Protein AF-A0A1F4VH35-F1 (afdb_monomer)

Sequence (124 aa):
MKKDIHPQVHTDALITCACGNSFTTISTQKNITVEICSACHPFFTGQQKFIDTEGRIDKFARKMKMAEEKKLQAKGKKTAKKGQGQTQDKTSLKELLEESR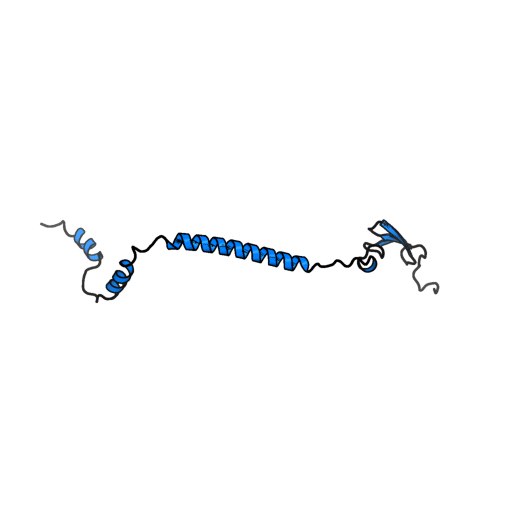KPREQHQNPIIRIIFIFYGTDQG

Mean predicted aligned error: 20.49 Å

Secondary structure (DSSP, 8-state):
--TTTSPPPEEEEEEEETTS-EEEEEESSSEEEES--TTTSTTTS-------THHHHHHHHHHHHHHHHHHHHHHHHHHHHTSS--SS-SSHHHHHHHHTTS-------THHHHHHHHSSS---

Solvent-accessible surface area (backbone atoms only — not comparable to full-atom values): 8099 Å² total; per-residue (Å²): 134,65,89,91,82,60,80,68,68,35,74,73,10,42,34,41,29,73,85,72,54,69,54,73,40,74,31,71,54,60,72,45,83,39,81,71,47,75,87,68,36,60,80,68,64,65,62,72,76,74,78,64,68,60,65,58,55,53,53,48,54,53,51,52,53,56,49,50,56,51,50,55,53,52,50,55,54,51,61,65,59,72,76,69,84,94,78,90,84,80,62,66,71,56,51,57,54,55,66,73,65,62,78,96,73,87,84,80,70,72,71,63,65,60,59,61,71,77,71,71,84,77,89,133

Structure (mmCIF, N/CA/C/O backbone):
data_AF-A0A1F4VH35-F1
#
_entry.id   AF-A0A1F4VH35-F1
#
loop_
_atom_site.group_PDB
_atom_site.id
_atom_site.type_symbol
_atom_site.label_atom_id
_atom_site.label_alt_id
_atom_site.label_comp_id
_atom_site.label_asym_id
_atom_site.label_entity_id
_atom_site.label_seq_id
_atom_site.pdbx_PDB_ins_code
_atom_site.Cartn_x
_atom_site.Cartn_y
_atom_site.Cartn_z
_atom_site.occupancy
_atom_site.B_iso_or_equiv
_atom_site.auth_seq_id
_atom_site.auth_comp_id
_atom_site.auth_asym_id
_atom_site.auth_atom_id
_atom_site.pdbx_PDB_model_num
ATOM 1 N N . MET A 1 1 ? 28.057 -0.335 -22.496 1.00 66.88 1 MET A N 1
ATOM 2 C CA . MET A 1 1 ? 27.912 -1.793 -22.684 1.00 66.88 1 MET A CA 1
ATOM 3 C C . MET A 1 1 ? 28.989 -2.288 -23.627 1.00 66.88 1 MET A C 1
ATOM 5 O O . MET A 1 1 ? 28.995 -1.883 -24.782 1.00 66.88 1 MET A O 1
ATOM 9 N N . LYS A 1 2 ? 29.913 -3.117 -23.139 1.00 81.19 2 LYS A N 1
ATOM 10 C CA . LYS A 1 2 ? 30.782 -3.918 -24.007 1.00 81.19 2 LYS A CA 1
ATOM 11 C C . LYS A 1 2 ? 29.961 -5.073 -24.594 1.00 81.19 2 LYS A C 1
ATOM 13 O O . LYS A 1 2 ? 29.184 -5.690 -23.867 1.00 81.19 2 LYS A O 1
ATOM 18 N N . LYS A 1 3 ? 30.093 -5.321 -25.898 1.00 73.88 3 LYS A N 1
ATOM 19 C CA . LYS A 1 3 ? 29.478 -6.487 -26.545 1.00 73.88 3 LYS A CA 1
ATOM 20 C C . LYS A 1 3 ? 30.110 -7.741 -25.900 1.00 73.88 3 LYS A C 1
ATOM 22 O O . LYS A 1 3 ? 31.304 -7.719 -25.626 1.00 73.88 3 LYS A O 1
ATOM 27 N N . ASP A 1 4 ? 29.292 -8.730 -25.541 1.00 79.06 4 ASP A N 1
ATOM 28 C CA . ASP A 1 4 ? 29.658 -10.064 -25.003 1.00 79.06 4 ASP A CA 1
ATOM 29 C C . ASP A 1 4 ? 29.825 -10.284 -23.486 1.00 79.06 4 ASP A C 1
ATOM 31 O O . ASP A 1 4 ? 29.803 -11.434 -23.060 1.00 79.06 4 ASP A O 1
ATOM 35 N N . ILE A 1 5 ? 29.906 -9.252 -22.636 1.00 86.81 5 ILE A N 1
ATOM 36 C CA . ILE A 1 5 ? 30.013 -9.456 -21.165 1.00 86.81 5 ILE A CA 1
ATOM 37 C C . ILE A 1 5 ? 28.823 -8.920 -20.360 1.00 86.81 5 ILE A C 1
ATOM 39 O O . ILE A 1 5 ? 28.823 -8.989 -19.132 1.00 86.81 5 ILE A O 1
ATOM 43 N N . HIS A 1 6 ? 27.814 -8.357 -21.029 1.00 83.69 6 HIS A N 1
ATOM 44 C CA . HIS A 1 6 ? 26.639 -7.801 -20.362 1.00 83.69 6 HIS A CA 1
ATOM 45 C C . HIS A 1 6 ? 25.349 -8.461 -20.847 1.00 83.69 6 HIS A C 1
ATOM 47 O O . HIS A 1 6 ? 25.206 -8.709 -22.046 1.00 83.69 6 HIS A O 1
ATOM 53 N N . PRO A 1 7 ? 24.396 -8.705 -19.932 1.00 84.25 7 PRO A N 1
ATOM 54 C CA . PRO A 1 7 ? 23.095 -9.237 -20.295 1.00 84.25 7 PRO A CA 1
ATOM 55 C C . PRO A 1 7 ? 22.307 -8.219 -21.126 1.00 84.25 7 PRO A C 1
ATOM 57 O O . PRO A 1 7 ? 22.505 -7.005 -21.015 1.00 84.25 7 PRO A O 1
ATOM 60 N N . GLN A 1 8 ? 21.404 -8.729 -21.962 1.00 84.69 8 GLN A N 1
ATOM 61 C CA . GLN A 1 8 ? 20.525 -7.893 -22.772 1.00 84.69 8 GLN A CA 1
ATOM 62 C C . GLN A 1 8 ? 19.576 -7.121 -21.854 1.00 84.69 8 GLN A C 1
ATOM 64 O O . GLN A 1 8 ? 18.812 -7.722 -21.105 1.00 84.69 8 GLN A O 1
ATOM 69 N N . VAL A 1 9 ? 19.640 -5.791 -21.908 1.00 88.00 9 VAL A N 1
ATOM 70 C CA . VAL A 1 9 ? 18.673 -4.924 -21.231 1.00 88.00 9 VAL A CA 1
ATOM 71 C C . VAL A 1 9 ? 17.630 -4.464 -22.233 1.00 88.00 9 VAL A C 1
ATOM 73 O O . VAL A 1 9 ? 17.946 -4.107 -23.368 1.00 88.00 9 VAL A O 1
ATOM 76 N N . HIS A 1 10 ? 16.386 -4.461 -21.791 1.00 85.25 10 HIS A N 1
ATOM 77 C CA . HIS A 1 10 ? 15.244 -3.927 -22.502 1.00 85.25 10 HIS A CA 1
ATOM 78 C C . HIS A 1 10 ? 14.912 -2.563 -21.903 1.00 85.25 10 HIS A C 1
ATOM 80 O O . HIS A 1 10 ? 14.846 -2.401 -20.683 1.00 85.25 10 HIS A O 1
ATOM 86 N N . THR A 1 11 ? 14.757 -1.556 -22.757 1.00 84.19 11 THR A N 1
ATOM 87 C CA . THR A 1 11 ? 14.409 -0.189 -22.339 1.00 84.19 11 THR A CA 1
ATOM 88 C C . THR A 1 11 ? 12.908 -0.003 -22.123 1.00 84.19 11 THR A C 1
ATOM 90 O O . THR A 1 11 ? 12.486 0.994 -21.550 1.00 84.19 11 THR A O 1
ATOM 93 N N . ASP A 1 12 ? 12.117 -0.963 -22.587 1.00 88.12 12 ASP A N 1
ATOM 94 C CA . ASP A 1 12 ? 10.662 -0.971 -22.692 1.00 88.12 12 ASP A CA 1
ATOM 95 C C . ASP A 1 12 ? 10.011 -2.035 -21.789 1.00 88.12 12 ASP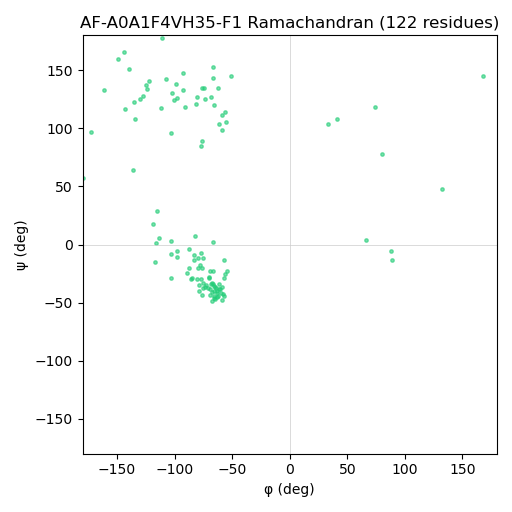 A C 1
ATOM 97 O O . ASP A 1 12 ? 8.937 -2.544 -22.100 1.00 88.12 12 ASP A O 1
ATOM 101 N N . ALA A 1 13 ? 10.636 -2.390 -20.662 1.00 89.62 13 ALA A N 1
ATOM 102 C CA . ALA A 1 13 ? 10.076 -3.409 -19.782 1.00 89.62 13 ALA A CA 1
ATOM 103 C C . ALA A 1 13 ? 8.783 -2.924 -19.114 1.00 89.62 13 ALA A C 1
ATOM 105 O O . ALA A 1 13 ? 8.762 -1.874 -18.464 1.00 89.62 13 ALA A O 1
ATOM 106 N N . LEU A 1 14 ? 7.715 -3.710 -19.249 1.00 90.19 14 LEU A N 1
ATOM 107 C CA . LEU A 1 14 ? 6.396 -3.418 -18.708 1.00 90.19 14 LEU A CA 1
ATOM 108 C C . LEU A 1 14 ? 6.263 -4.024 -17.309 1.00 90.19 14 LEU A C 1
ATOM 110 O O . LEU A 1 14 ? 6.340 -5.240 -17.114 1.00 90.19 14 LEU A O 1
ATOM 114 N N . ILE A 1 15 ? 6.054 -3.160 -16.319 1.00 91.06 15 ILE A N 1
ATOM 115 C CA . ILE A 1 15 ? 5.811 -3.564 -14.937 1.00 91.06 15 ILE A CA 1
ATOM 116 C C . ILE A 1 15 ? 4.314 -3.486 -14.681 1.00 91.06 15 ILE A C 1
ATOM 118 O O . ILE A 1 15 ? 3.715 -2.434 -14.877 1.00 91.06 15 ILE A O 1
ATOM 122 N N . THR A 1 16 ? 3.716 -4.587 -14.234 1.00 90.88 16 THR A N 1
ATOM 123 C CA . THR A 1 16 ? 2.281 -4.689 -13.942 1.00 90.88 16 THR A CA 1
ATOM 124 C C . THR A 1 16 ? 2.102 -4.857 -12.441 1.00 90.88 16 THR A C 1
ATOM 126 O O . THR A 1 16 ? 2.582 -5.836 -11.867 1.00 90.88 16 THR A O 1
ATOM 129 N N . CYS A 1 17 ? 1.444 -3.900 -11.788 1.00 92.19 17 CYS A N 1
ATOM 130 C CA . CYS A 1 17 ? 1.181 -3.972 -10.357 1.00 92.19 17 CYS A CA 1
ATOM 131 C C . CYS A 1 17 ? -0.186 -4.603 -10.066 1.00 92.19 17 CYS A C 1
ATOM 133 O O . CYS A 1 17 ? -1.150 -4.358 -10.790 1.00 92.19 17 CYS A O 1
ATOM 135 N N . ALA A 1 18 ? -0.308 -5.321 -8.947 1.00 86.50 18 ALA A N 1
ATOM 136 C CA . ALA A 1 18 ? -1.587 -5.848 -8.459 1.00 86.50 18 ALA A CA 1
ATOM 137 C C . ALA A 1 18 ? -2.676 -4.771 -8.252 1.00 86.50 18 ALA A C 1
ATOM 139 O O . ALA A 1 18 ? -3.860 -5.071 -8.358 1.00 86.50 18 ALA A O 1
ATOM 140 N N . CYS A 1 19 ? -2.298 -3.511 -8.008 1.00 82.38 19 CYS A N 1
ATOM 141 C CA . CYS A 1 19 ? -3.249 -2.402 -7.895 1.00 82.38 19 CYS A CA 1
ATOM 142 C C . CYS A 1 19 ? -3.698 -1.803 -9.245 1.00 82.38 19 CYS A C 1
ATOM 144 O O . CYS A 1 19 ? -4.387 -0.789 -9.261 1.00 82.38 19 CYS A O 1
ATOM 146 N N . GLY A 1 20 ? -3.329 -2.419 -10.375 1.00 84.56 20 GLY A N 1
ATOM 147 C CA . GLY A 1 20 ? -3.767 -2.019 -11.718 1.00 84.56 20 GLY A CA 1
ATOM 148 C C . GLY A 1 20 ? -2.887 -0.967 -12.396 1.00 84.56 20 GLY A C 1
ATOM 149 O O . GLY A 1 20 ? -3.074 -0.689 -13.576 1.00 84.56 20 GLY A O 1
ATOM 150 N N . ASN A 1 21 ? -1.892 -0.418 -11.694 1.00 87.00 21 ASN A N 1
ATOM 151 C CA . ASN A 1 21 ? -0.918 0.487 -12.299 1.00 87.00 21 ASN A CA 1
ATOM 152 C C . ASN A 1 21 ? 0.115 -0.275 -13.135 1.00 87.00 21 ASN A C 1
ATOM 154 O O . ASN A 1 21 ? 0.703 -1.254 -12.666 1.00 87.00 21 ASN A O 1
ATOM 158 N N . SER A 1 22 ? 0.397 0.241 -14.333 1.00 89.12 22 SER A N 1
ATOM 159 C CA . SER A 1 22 ? 1.476 -0.232 -15.199 1.00 89.12 22 SER A CA 1
ATOM 160 C C . SER A 1 22 ? 2.428 0.898 -15.573 1.00 89.12 22 SER A C 1
ATOM 162 O O . SER A 1 22 ? 1.975 1.974 -15.963 1.00 89.12 22 SER A O 1
ATOM 164 N N . PHE A 1 23 ? 3.735 0.661 -15.486 1.00 89.06 23 PHE A N 1
ATOM 165 C CA . PHE A 1 23 ? 4.755 1.635 -15.882 1.00 89.06 23 PHE A CA 1
ATOM 166 C C . PHE A 1 23 ? 5.914 0.962 -16.618 1.00 89.06 23 PHE A C 1
ATOM 168 O O . PHE A 1 23 ? 6.209 -0.214 -16.404 1.00 89.06 23 PHE A O 1
ATOM 175 N N . THR A 1 24 ? 6.552 1.715 -17.513 1.00 91.06 24 THR A N 1
ATOM 176 C CA . THR A 1 24 ? 7.687 1.253 -18.318 1.00 91.06 24 THR A CA 1
ATOM 177 C C . THR A 1 24 ? 9.001 1.596 -17.631 1.00 91.06 24 THR A C 1
ATOM 179 O O . THR A 1 24 ? 9.191 2.720 -17.164 1.00 91.06 24 THR A O 1
ATOM 182 N N . THR A 1 25 ? 9.926 0.647 -17.545 1.00 88.56 25 THR A N 1
ATOM 183 C CA . THR A 1 25 ? 11.253 0.856 -16.945 1.00 88.56 25 THR A CA 1
ATOM 184 C C . THR A 1 25 ? 12.310 0.066 -17.709 1.00 88.56 25 THR A C 1
ATOM 186 O O . THR A 1 25 ? 12.002 -0.810 -18.511 1.00 88.56 25 THR A O 1
ATOM 189 N N . ILE A 1 26 ? 13.580 0.387 -17.477 1.00 90.69 26 ILE A N 1
ATOM 190 C CA . ILE A 1 26 ? 14.707 -0.352 -18.039 1.00 90.69 26 ILE A CA 1
ATOM 191 C C . ILE A 1 26 ? 14.952 -1.590 -17.170 1.00 90.69 26 ILE A C 1
ATOM 193 O O . ILE A 1 26 ? 15.222 -1.465 -15.976 1.00 90.69 26 ILE A O 1
ATOM 197 N N . SER A 1 27 ? 14.869 -2.782 -17.756 1.00 89.25 27 SER A N 1
ATOM 198 C CA . SER A 1 27 ? 15.123 -4.045 -17.057 1.00 89.25 27 SER A CA 1
ATOM 199 C C . SER A 1 27 ? 15.699 -5.098 -17.995 1.00 89.25 27 SER A C 1
ATOM 201 O O . SER A 1 27 ? 15.547 -5.031 -19.209 1.00 89.25 27 SER A O 1
ATOM 203 N N . THR A 1 28 ? 16.351 -6.112 -17.435 1.00 89.19 28 THR A N 1
ATOM 204 C CA . THR A 1 28 ? 16.792 -7.310 -18.164 1.00 89.19 28 THR A CA 1
ATOM 205 C C . THR A 1 28 ? 15.611 -8.192 -18.592 1.00 89.19 28 THR A C 1
ATOM 207 O O . THR A 1 28 ? 15.723 -8.972 -19.530 1.00 89.19 28 THR A O 1
ATOM 210 N N . GLN A 1 29 ? 14.466 -8.088 -17.911 1.00 86.69 29 GLN A N 1
ATOM 211 C CA . GLN A 1 29 ? 13.252 -8.848 -18.224 1.00 86.69 29 GLN A CA 1
ATOM 212 C C . GLN A 1 29 ? 12.197 -7.938 -18.851 1.00 86.69 29 GLN A C 1
ATOM 214 O O . GLN A 1 29 ? 12.052 -6.797 -18.429 1.00 86.69 29 GLN A O 1
ATOM 219 N N . LYS A 1 30 ? 11.440 -8.453 -19.829 1.00 87.44 30 LYS A N 1
ATOM 220 C CA . LYS A 1 30 ? 10.431 -7.670 -20.567 1.00 87.44 30 LYS A CA 1
ATOM 221 C C . LYS A 1 30 ? 9.147 -7.406 -19.780 1.00 87.44 30 LYS A C 1
ATOM 223 O O . LYS A 1 30 ? 8.591 -6.326 -19.905 1.00 87.44 30 LYS A O 1
ATOM 228 N N . ASN A 1 31 ? 8.680 -8.371 -18.987 1.00 90.12 31 ASN A N 1
ATOM 229 C CA . ASN A 1 31 ? 7.442 -8.266 -18.213 1.00 90.12 31 ASN A CA 1
ATOM 230 C C . ASN A 1 31 ? 7.724 -8.606 -16.752 1.00 90.12 31 ASN A C 1
ATOM 232 O O . ASN A 1 31 ? 8.293 -9.659 -16.473 1.00 90.12 31 ASN A O 1
ATOM 236 N N . ILE A 1 32 ? 7.318 -7.730 -15.834 1.00 90.88 32 ILE A N 1
ATOM 237 C CA . ILE A 1 32 ? 7.536 -7.906 -14.394 1.00 90.88 32 ILE A CA 1
ATOM 238 C C . ILE A 1 32 ? 6.211 -7.697 -13.669 1.00 90.88 32 ILE A C 1
ATOM 240 O O . ILE A 1 32 ? 5.573 -6.656 -13.807 1.00 90.88 32 ILE A O 1
ATOM 244 N N . THR A 1 33 ? 5.802 -8.671 -12.867 1.00 90.88 33 THR A N 1
ATOM 245 C CA . THR A 1 33 ? 4.618 -8.569 -12.007 1.00 90.88 33 THR A CA 1
ATOM 246 C C . THR A 1 33 ? 5.039 -8.186 -10.594 1.00 90.88 33 THR A C 1
ATOM 248 O O . THR A 1 33 ? 5.881 -8.861 -10.004 1.00 90.88 33 THR A O 1
ATOM 251 N N . VAL A 1 34 ? 4.466 -7.114 -10.048 1.00 90.00 34 VAL A N 1
ATOM 252 C CA . VAL A 1 34 ? 4.829 -6.575 -8.728 1.00 90.00 34 VAL A CA 1
ATOM 253 C C . VAL A 1 34 ? 3.592 -6.473 -7.836 1.00 90.00 34 VAL A C 1
ATOM 255 O O . VAL A 1 34 ? 2.530 -6.024 -8.262 1.00 90.00 34 VAL A O 1
ATOM 258 N N . GLU A 1 35 ? 3.722 -6.857 -6.569 1.00 87.00 35 GLU A N 1
ATOM 259 C CA . GLU A 1 35 ? 2.604 -6.803 -5.618 1.00 87.00 35 GLU A CA 1
ATOM 260 C C . GLU A 1 35 ? 2.359 -5.388 -5.074 1.00 87.00 35 GLU A C 1
ATOM 262 O O . GLU A 1 35 ? 1.214 -4.995 -4.863 1.00 87.00 35 GLU A O 1
ATOM 267 N N . ILE A 1 36 ? 3.419 -4.594 -4.885 1.00 86.81 36 ILE A N 1
ATOM 268 C CA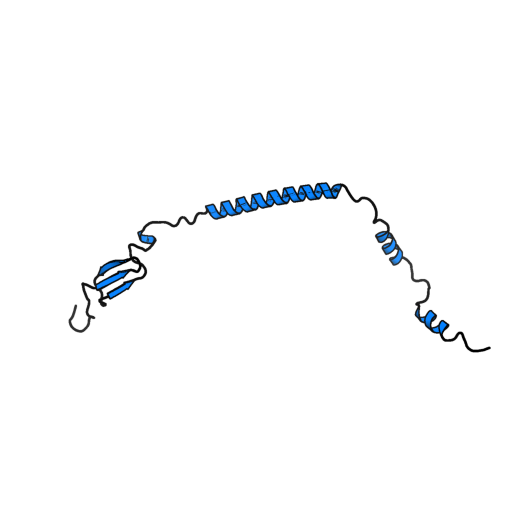 . ILE A 1 36 ? 3.344 -3.252 -4.294 1.00 86.81 36 ILE A CA 1
ATOM 269 C C . ILE A 1 36 ? 4.202 -2.270 -5.104 1.00 86.81 36 ILE A C 1
ATOM 271 O O . ILE A 1 36 ? 5.409 -2.457 -5.235 1.00 86.81 36 ILE A O 1
ATOM 275 N N . CYS A 1 37 ? 3.595 -1.195 -5.617 1.00 87.25 37 CYS A N 1
ATOM 276 C CA . CYS A 1 37 ? 4.297 -0.117 -6.323 1.00 87.25 37 CYS A CA 1
ATOM 277 C C . CYS A 1 37 ? 4.312 1.196 -5.525 1.00 87.25 37 CYS A C 1
ATOM 279 O O . CYS A 1 37 ? 3.712 1.304 -4.451 1.00 87.25 37 CYS A O 1
ATOM 281 N N . SER A 1 38 ? 4.967 2.219 -6.076 1.00 85.44 38 SER A N 1
ATOM 282 C CA . SER A 1 38 ? 5.045 3.557 -5.479 1.00 85.44 38 SER A CA 1
ATOM 283 C C . SER A 1 38 ? 3.679 4.198 -5.226 1.00 85.44 38 SER A C 1
ATOM 285 O O . SER A 1 38 ? 3.530 4.958 -4.280 1.00 85.44 38 SER A O 1
ATOM 287 N N . ALA A 1 39 ? 2.664 3.860 -6.018 1.00 83.88 39 ALA A N 1
ATOM 288 C CA . ALA A 1 39 ? 1.310 4.367 -5.817 1.00 83.88 39 ALA A CA 1
ATOM 289 C C . ALA A 1 39 ? 0.567 3.681 -4.657 1.00 83.88 39 ALA A C 1
ATOM 291 O O . ALA A 1 39 ? -0.410 4.224 -4.151 1.00 83.88 39 ALA A O 1
ATOM 292 N N . CYS A 1 40 ? 1.009 2.489 -4.246 1.00 82.56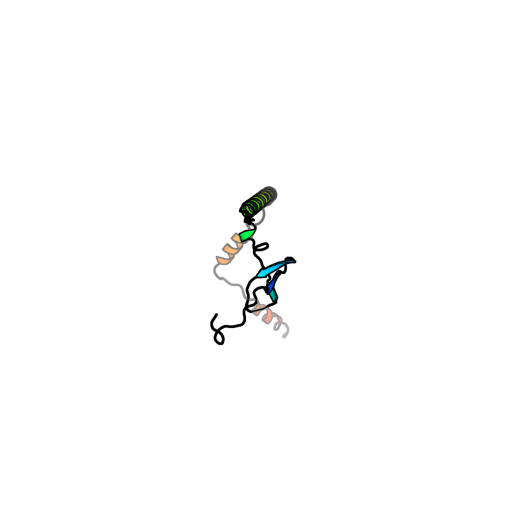 40 CYS A N 1
ATOM 293 C CA . CYS A 1 40 ? 0.259 1.607 -3.349 1.00 82.56 40 CYS A CA 1
ATOM 294 C C . CYS A 1 40 ? 0.994 1.362 -2.014 1.00 82.56 40 CYS A C 1
ATOM 296 O O . CYS A 1 40 ? 0.374 0.926 -1.046 1.00 82.56 40 CYS A O 1
ATOM 298 N N . HIS A 1 41 ? 2.294 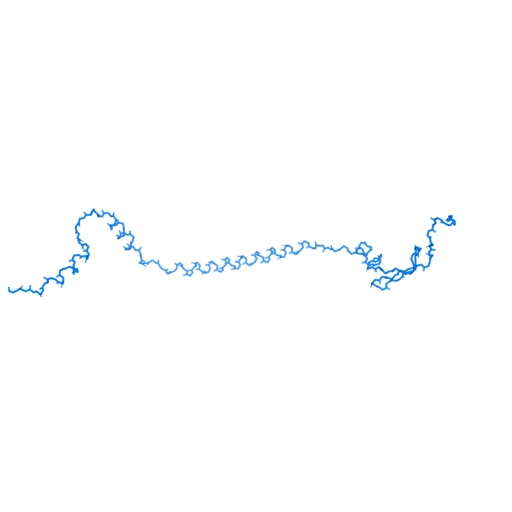1.675 -1.913 1.00 83.50 41 HIS A N 1
ATOM 299 C CA . HIS A 1 41 ? 3.031 1.517 -0.659 1.00 83.50 41 HIS A CA 1
ATOM 300 C C . HIS A 1 41 ? 2.630 2.617 0.351 1.00 83.50 41 HIS A C 1
ATOM 302 O O . HIS A 1 41 ? 2.797 3.802 0.045 1.00 83.50 41 HIS A O 1
ATOM 308 N N . PRO A 1 42 ? 2.193 2.263 1.578 1.00 82.31 42 PRO A N 1
ATOM 309 C CA . PRO A 1 42 ? 1.735 3.211 2.608 1.00 82.31 42 PRO A CA 1
ATOM 310 C C . PRO A 1 42 ? 2.729 4.329 2.958 1.00 82.31 42 PRO A C 1
ATOM 312 O O . PRO A 1 42 ? 2.349 5.382 3.459 1.00 82.31 42 PRO A O 1
ATOM 315 N N . PHE A 1 43 ? 4.015 4.098 2.684 1.00 81.69 43 PHE A N 1
ATOM 316 C CA . PHE A 1 43 ? 5.073 5.102 2.821 1.00 81.69 43 PHE A CA 1
ATOM 317 C C . PHE A 1 43 ? 4.926 6.276 1.841 1.00 81.69 43 PHE A C 1
ATOM 319 O O . PHE A 1 43 ? 5.159 7.415 2.224 1.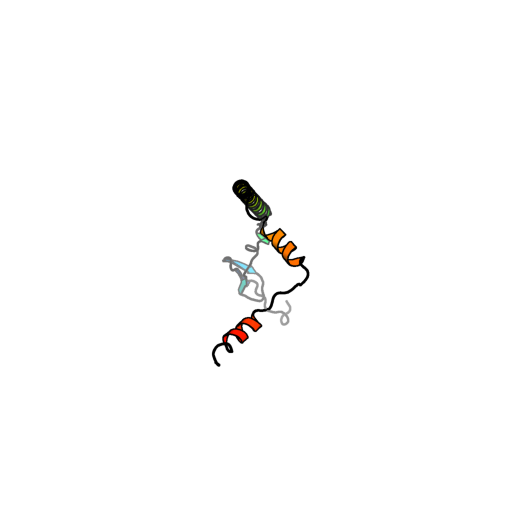00 81.69 43 PHE A O 1
ATOM 326 N N . PHE A 1 44 ? 4.537 6.016 0.591 1.00 80.94 44 PHE A N 1
ATOM 327 C CA . PHE A 1 44 ? 4.423 7.053 -0.440 1.00 80.94 44 PHE A CA 1
ATOM 328 C C . PHE A 1 44 ? 3.067 7.752 -0.417 1.00 80.94 44 PHE A C 1
ATOM 330 O O . PHE A 1 44 ? 2.979 8.927 -0.757 1.00 80.94 44 PHE A O 1
ATOM 337 N N . THR A 1 45 ? 2.012 7.057 0.009 1.00 82.56 45 THR A N 1
ATOM 338 C CA . THR A 1 45 ? 0.670 7.643 0.113 1.00 82.56 45 THR A CA 1
ATOM 339 C C . THR A 1 45 ? 0.506 8.541 1.340 1.00 82.56 45 THR A C 1
ATOM 341 O O . THR A 1 45 ? -0.520 9.204 1.471 1.00 82.56 45 THR A O 1
ATOM 344 N N . GLY A 1 46 ? 1.498 8.585 2.241 1.00 72.12 46 GLY A N 1
ATOM 345 C CA . GLY A 1 46 ? 1.550 9.523 3.368 1.00 72.12 46 GLY A CA 1
ATOM 346 C C . GLY A 1 46 ? 0.458 9.322 4.421 1.00 72.12 46 GLY A C 1
ATOM 347 O O . GLY A 1 46 ? 0.387 10.078 5.389 1.00 72.12 46 GLY A O 1
ATOM 348 N N . GLN A 1 47 ? -0.383 8.297 4.272 1.00 66.56 47 GLN A N 1
ATOM 349 C CA . GLN A 1 47 ? -1.383 7.937 5.262 1.00 66.56 47 GLN A CA 1
ATOM 350 C C . GLN A 1 47 ? -0.678 7.233 6.414 1.00 66.56 47 GLN A C 1
ATOM 352 O O . GLN A 1 47 ? -0.523 6.010 6.442 1.00 66.56 47 GLN A O 1
ATOM 357 N N . GLN A 1 48 ? -0.231 8.029 7.382 1.00 66.38 48 GLN A N 1
ATOM 358 C CA . GLN A 1 48 ? 0.118 7.501 8.686 1.00 66.38 48 GLN A CA 1
ATOM 359 C C . GLN A 1 48 ? -1.134 6.827 9.241 1.00 66.38 48 GLN A C 1
ATOM 361 O O . GLN A 1 48 ? -2.125 7.487 9.546 1.00 66.38 48 GLN A O 1
ATOM 366 N N . LYS A 1 49 ? -1.110 5.495 9.351 1.00 61.59 49 LYS A N 1
ATOM 367 C CA . LYS A 1 49 ? -2.030 4.797 10.246 1.00 61.59 49 LYS A CA 1
ATOM 368 C C . LYS A 1 49 ? -1.760 5.365 11.633 1.00 61.59 49 LYS A C 1
ATOM 370 O O . LYS A 1 49 ? -0.797 4.953 12.277 1.00 61.59 49 LYS A O 1
ATOM 375 N N . PHE A 1 50 ? -2.578 6.318 12.070 1.00 60.34 50 PHE A N 1
ATOM 376 C CA . PHE A 1 50 ? -2.677 6.657 13.477 1.00 60.34 50 PHE A CA 1
ATOM 377 C C . PHE A 1 50 ? -3.020 5.349 14.188 1.00 60.34 50 PHE A C 1
ATOM 379 O O . PHE A 1 50 ? -4.099 4.782 14.030 1.00 60.34 50 PHE A O 1
ATOM 386 N N . ILE A 1 51 ? -2.038 4.775 14.876 1.00 66.06 51 ILE A N 1
ATOM 387 C CA . ILE A 1 51 ? -2.289 3.681 15.803 1.00 66.06 51 ILE A CA 1
ATOM 388 C C . ILE A 1 51 ? -2.856 4.378 17.031 1.00 66.06 51 ILE A C 1
ATOM 390 O O . ILE A 1 51 ? -2.114 4.763 17.935 1.00 66.06 51 ILE A O 1
ATOM 394 N N . ASP A 1 52 ? -4.165 4.619 17.001 1.00 63.53 52 ASP A N 1
ATOM 395 C CA . ASP A 1 52 ? -4.865 5.373 18.028 1.00 63.53 52 ASP A CA 1
ATOM 396 C C . ASP A 1 52 ? -4.645 4.743 19.405 1.00 63.53 52 ASP A C 1
ATOM 398 O O . ASP A 1 52 ? -5.110 3.648 19.742 1.00 63.53 52 ASP A O 1
ATOM 402 N N . THR A 1 53 ? -3.947 5.487 20.255 1.00 61.69 53 THR A N 1
ATOM 403 C CA . THR A 1 53 ? -3.902 5.293 21.708 1.00 61.69 53 THR A CA 1
ATOM 404 C C . THR A 1 53 ? -5.290 5.354 22.359 1.00 61.69 53 THR A C 1
ATOM 406 O O . THR A 1 53 ? -5.451 4.902 23.496 1.00 61.69 53 THR A O 1
ATOM 409 N N . GLU A 1 54 ? -6.301 5.828 21.631 1.00 62.41 54 GLU A N 1
ATOM 410 C CA . GLU A 1 54 ? -7.700 5.957 22.049 1.00 62.41 54 GLU A CA 1
ATOM 411 C C . GLU A 1 54 ? -8.314 4.608 22.464 1.00 62.41 54 GLU A C 1
ATOM 413 O O . GLU A 1 54 ? -8.988 4.508 23.491 1.00 62.41 54 GLU A O 1
ATOM 418 N N . GLY A 1 55 ? -7.955 3.508 21.787 1.00 76.25 55 GLY A N 1
ATOM 419 C CA . GLY A 1 55 ? -8.484 2.179 22.110 1.00 76.25 55 GLY A CA 1
ATOM 420 C C . GLY A 1 55 ? -8.043 1.628 23.477 1.00 76.25 55 GLY A C 1
ATOM 421 O O . GLY A 1 55 ? -8.715 0.759 24.042 1.00 76.25 55 GLY A O 1
ATOM 422 N N . ARG A 1 56 ? -6.920 2.099 24.042 1.00 79.50 56 ARG A N 1
ATOM 423 C CA . ARG A 1 56 ? -6.479 1.708 25.398 1.00 79.50 56 ARG A CA 1
ATOM 424 C C . ARG A 1 56 ? -7.249 2.466 26.478 1.00 79.50 56 ARG A C 1
ATOM 426 O O . ARG A 1 56 ? -7.632 1.849 27.474 1.00 79.50 56 ARG A O 1
ATOM 433 N N . ILE A 1 57 ? -7.511 3.753 26.256 1.00 82.06 57 ILE A N 1
ATOM 434 C CA . ILE A 1 57 ? -8.288 4.607 27.164 1.00 82.06 57 ILE A CA 1
ATOM 435 C C . ILE A 1 57 ? -9.739 4.120 27.217 1.00 82.06 57 ILE A C 1
ATOM 437 O O . ILE A 1 57 ? -10.269 3.900 28.306 1.00 82.06 57 ILE A O 1
ATOM 441 N N . ASP A 1 58 ? -10.338 3.798 26.070 1.00 84.62 58 ASP A N 1
ATOM 442 C CA . ASP A 1 58 ? -11.700 3.258 26.008 1.00 84.62 58 ASP A CA 1
ATOM 443 C C . ASP A 1 58 ? -11.839 1.905 26.707 1.00 84.62 58 ASP A C 1
ATOM 445 O O . ASP A 1 58 ? -12.802 1.655 27.438 1.00 84.62 58 ASP A O 1
ATOM 449 N N . LYS A 1 59 ? -10.858 1.011 26.534 1.00 86.38 59 LYS A N 1
ATOM 450 C CA . LYS A 1 59 ? -10.829 -0.277 27.244 1.00 86.38 59 LYS A CA 1
ATOM 451 C C . LYS A 1 59 ? -10.696 -0.086 28.753 1.00 86.38 59 LYS A C 1
ATOM 453 O O . LYS A 1 59 ? -11.311 -0.839 29.508 1.00 86.38 59 LYS A O 1
ATOM 458 N N . PHE A 1 60 ? -9.917 0.897 29.202 1.00 88.69 60 PHE A N 1
ATOM 459 C CA . PHE A 1 60 ? -9.798 1.234 30.619 1.00 88.69 60 PHE A CA 1
ATOM 460 C C . PHE A 1 60 ? -11.109 1.808 31.172 1.00 88.69 60 PHE A C 1
ATOM 462 O O . PHE A 1 60 ? -11.620 1.297 32.168 1.00 88.69 60 PHE A O 1
ATOM 469 N N . ALA A 1 61 ? -11.717 2.777 30.483 1.00 89.38 61 ALA A N 1
ATOM 470 C CA . ALA A 1 61 ? -12.994 3.370 30.873 1.00 89.38 61 ALA A CA 1
ATOM 471 C C . ALA A 1 61 ? -14.113 2.318 30.978 1.00 89.38 61 ALA A C 1
ATOM 473 O O . ALA A 1 61 ? -14.862 2.299 31.956 1.00 89.38 61 ALA A O 1
ATOM 474 N N . ARG A 1 62 ? -14.188 1.376 30.024 1.00 91.12 62 ARG A N 1
ATOM 475 C CA . ARG A 1 62 ? -15.140 0.249 30.067 1.00 91.12 62 ARG A CA 1
ATOM 476 C C . ARG A 1 62 ? -14.907 -0.661 31.276 1.00 91.12 62 ARG A C 1
ATOM 478 O O . ARG A 1 62 ? -15.864 -1.024 31.955 1.00 91.12 62 ARG A O 1
ATOM 485 N N . LYS A 1 63 ? -13.649 -1.000 31.586 1.00 89.81 63 LYS A N 1
ATOM 486 C CA . LYS A 1 63 ? -13.303 -1.815 32.766 1.00 89.81 63 LYS A CA 1
ATOM 487 C C . LYS A 1 63 ? -13.669 -1.121 34.078 1.00 89.81 63 LYS A C 1
ATOM 489 O O . LYS A 1 63 ? -14.165 -1.787 34.983 1.00 89.81 63 LYS A O 1
ATOM 494 N N . MET A 1 64 ? -13.449 0.190 34.174 1.00 92.50 64 MET A N 1
ATOM 495 C CA . MET A 1 64 ? -13.779 0.970 35.370 1.00 92.50 64 MET A CA 1
ATOM 496 C C . MET A 1 64 ? -15.290 1.014 35.616 1.00 92.50 64 MET A C 1
ATOM 498 O O . MET A 1 64 ? -15.719 0.693 36.722 1.00 92.50 64 MET A O 1
ATOM 502 N N . LYS A 1 65 ? -16.096 1.273 34.578 1.00 91.44 65 LYS A N 1
ATOM 503 C CA . LYS A 1 65 ? -17.568 1.232 34.671 1.00 91.44 65 LYS A CA 1
ATOM 504 C C . LYS A 1 65 ? -18.081 -0.143 35.120 1.00 91.44 65 LYS A C 1
ATOM 506 O O . LYS A 1 65 ? -18.825 -0.242 36.092 1.00 91.44 65 LYS A O 1
ATOM 511 N N . MET A 1 66 ? -17.586 -1.224 34.509 1.00 89.88 66 MET A N 1
ATOM 512 C CA . MET A 1 66 ? -17.940 -2.597 34.909 1.00 89.88 66 MET A CA 1
ATOM 513 C C . MET A 1 66 ? -17.527 -2.926 36.354 1.00 89.88 66 MET A C 1
ATOM 515 O O . MET A 1 66 ? -18.197 -3.699 37.042 1.00 89.88 66 MET A O 1
ATOM 519 N N . ALA A 1 67 ? -16.404 -2.381 36.829 1.00 90.81 67 ALA A N 1
ATOM 520 C CA . ALA A 1 67 ? -15.956 -2.569 38.205 1.00 90.81 67 ALA A CA 1
ATOM 521 C C . ALA A 1 67 ? -16.844 -1.811 39.206 1.00 90.81 67 ALA A C 1
ATOM 523 O O . ALA A 1 67 ? -17.117 -2.333 40.289 1.00 90.81 67 ALA A O 1
ATOM 524 N N . GLU A 1 68 ? -17.314 -0.612 38.860 1.00 88.81 68 GLU A N 1
ATOM 525 C CA . GLU A 1 68 ? -18.253 0.161 39.679 1.00 88.81 68 GLU A CA 1
ATOM 526 C C . GLU A 1 68 ? -19.611 -0.533 39.798 1.00 88.81 68 GLU A C 1
ATOM 528 O O . GLU A 1 68 ? -20.092 -0.736 40.915 1.00 88.81 68 GLU A O 1
ATOM 533 N N . GLU A 1 69 ? -20.173 -1.007 38.686 1.00 85.75 69 GLU A N 1
ATOM 534 C CA . GLU A 1 69 ? -21.430 -1.767 38.664 1.00 85.75 69 GLU A CA 1
ATOM 535 C C . GLU A 1 69 ? -21.352 -3.019 39.552 1.00 85.75 69 GLU A C 1
ATOM 537 O O . GLU A 1 69 ? -22.237 -3.277 40.373 1.00 85.75 69 GLU A O 1
ATOM 542 N N . LYS A 1 70 ? -20.240 -3.763 39.479 1.00 85.19 70 LYS A N 1
ATOM 543 C CA . LYS A 1 70 ? -20.002 -4.930 40.344 1.00 85.19 70 LYS A CA 1
ATOM 544 C C . LYS A 1 70 ? -19.853 -4.550 41.820 1.00 85.19 70 LYS A C 1
ATOM 546 O O . LYS A 1 70 ? -20.320 -5.293 42.686 1.00 85.19 70 LYS A O 1
ATOM 551 N N . LYS A 1 71 ? -19.246 -3.400 42.139 1.00 81.12 71 LYS A N 1
ATOM 552 C CA . LYS A 1 71 ? -19.141 -2.890 43.522 1.00 81.12 71 LYS A CA 1
ATOM 553 C C . LYS A 1 71 ? -20.505 -2.492 44.088 1.00 81.12 71 LYS A C 1
ATOM 555 O O . LYS A 1 71 ? -20.779 -2.789 45.250 1.00 81.12 71 LYS A O 1
ATOM 560 N N . LEU A 1 72 ? -21.361 -1.857 43.289 1.00 78.88 72 LEU A N 1
ATOM 561 C CA . LEU A 1 72 ? -22.734 -1.501 43.665 1.00 78.88 72 LEU A CA 1
ATOM 562 C C . LEU A 1 72 ? -23.579 -2.756 43.938 1.00 78.88 72 LEU A C 1
ATOM 564 O O . LEU A 1 72 ? -24.212 -2.860 44.990 1.00 78.88 72 LEU A O 1
ATOM 568 N N . GLN A 1 73 ? -23.491 -3.767 43.071 1.00 74.94 73 GLN A N 1
ATOM 569 C CA . GLN A 1 73 ? -24.174 -5.053 43.261 1.00 74.94 73 GLN A CA 1
ATOM 570 C C . GLN A 1 73 ? -23.648 -5.829 44.483 1.00 74.94 73 GLN A C 1
ATOM 572 O O . GLN A 1 73 ? -24.421 -6.445 45.221 1.00 74.94 73 GLN A O 1
ATOM 577 N N . ALA A 1 74 ? -22.340 -5.768 44.753 1.00 73.81 74 ALA A N 1
ATOM 578 C CA . ALA A 1 74 ? -21.744 -6.370 45.945 1.00 73.81 74 ALA A CA 1
ATOM 579 C C . ALA A 1 74 ? -22.177 -5.664 47.243 1.00 73.81 74 ALA A C 1
ATOM 581 O O . ALA A 1 74 ? -22.326 -6.324 48.272 1.00 73.81 74 ALA A O 1
ATOM 582 N N . LYS A 1 75 ? -22.410 -4.345 47.213 1.00 66.12 75 LYS A N 1
ATOM 583 C CA . LYS A 1 75 ? -22.959 -3.599 48.355 1.00 66.12 75 LYS A CA 1
ATOM 584 C C . LYS A 1 75 ? -24.422 -3.969 48.612 1.00 66.12 75 LYS A C 1
ATOM 586 O O . LYS A 1 75 ? -24.740 -4.267 49.756 1.00 66.12 75 LYS A O 1
ATOM 591 N N . GLY A 1 76 ? -25.256 -4.080 47.572 1.00 59.09 76 GLY A N 1
ATOM 592 C CA . GLY A 1 76 ? -26.656 -4.518 47.699 1.00 59.09 76 GLY A CA 1
ATOM 593 C C . GLY A 1 76 ? -26.816 -5.936 48.266 1.00 59.09 76 GLY A C 1
ATOM 594 O O . GLY A 1 76 ? -27.666 -6.178 49.121 1.00 59.09 76 GLY A O 1
ATOM 595 N N . LYS A 1 77 ? -25.933 -6.872 47.885 1.00 57.69 77 LYS A N 1
ATOM 596 C CA . LYS A 1 77 ? -25.905 -8.226 48.472 1.00 57.69 77 LYS A CA 1
ATOM 597 C C . LYS A 1 77 ? -25.407 -8.247 49.926 1.00 57.69 77 LYS A C 1
ATOM 599 O O . LYS A 1 77 ? -25.821 -9.112 50.695 1.00 57.69 77 LYS A O 1
ATOM 604 N N . LYS A 1 78 ? -24.548 -7.302 50.333 1.00 53.03 78 LYS A N 1
ATOM 605 C CA . LYS A 1 78 ? -24.067 -7.181 51.723 1.00 53.03 78 LYS A CA 1
ATOM 606 C C . LYS A 1 78 ? -25.117 -6.587 52.667 1.00 53.03 78 LYS A C 1
ATOM 608 O O . LYS A 1 78 ? -25.164 -7.008 53.818 1.00 53.03 78 LYS A O 1
ATOM 613 N N . THR A 1 79 ? -25.976 -5.676 52.208 1.00 48.06 79 THR A N 1
ATOM 614 C CA .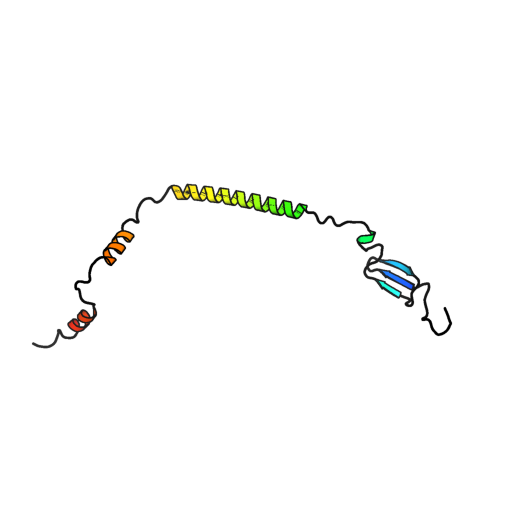 THR A 1 79 ? -27.102 -5.164 53.012 1.00 48.06 79 THR A CA 1
ATOM 615 C C . THR A 1 79 ? -28.217 -6.196 53.179 1.00 48.06 79 THR A C 1
ATOM 617 O O . THR A 1 79 ? -28.762 -6.298 54.271 1.00 48.06 79 THR A O 1
ATOM 620 N N . ALA A 1 80 ? -28.483 -7.039 52.173 1.00 47.34 80 ALA A N 1
ATOM 621 C CA . ALA A 1 80 ? -29.432 -8.151 52.308 1.00 47.34 80 ALA A CA 1
ATOM 622 C C . ALA A 1 80 ? -28.937 -9.258 53.265 1.00 47.34 80 ALA A C 1
ATOM 624 O O . ALA A 1 80 ? -29.725 -9.839 54.004 1.00 47.34 80 ALA A O 1
ATOM 625 N N . LYS A 1 81 ? -27.620 -9.520 53.321 1.00 44.81 81 LYS A N 1
ATOM 626 C CA . LYS A 1 81 ? -27.037 -10.559 54.195 1.00 44.81 81 LYS A CA 1
ATOM 627 C C . LYS A 1 81 ? -26.791 -10.106 55.645 1.00 44.81 81 LYS A C 1
ATOM 629 O O . LYS A 1 81 ? -26.469 -10.936 56.486 1.00 44.81 81 LYS A O 1
ATOM 634 N N . LYS A 1 82 ? -26.941 -8.813 55.967 1.00 38.75 82 LYS A N 1
ATOM 635 C CA . LYS A 1 82 ? -26.763 -8.287 57.339 1.00 38.75 82 LYS A CA 1
ATOM 636 C C . LYS A 1 82 ? -28.047 -8.345 58.187 1.00 38.75 82 LYS A C 1
ATOM 638 O O . LYS A 1 82 ? -27.999 -8.019 59.366 1.00 38.75 82 LYS A O 1
ATOM 643 N N . GLY A 1 83 ? -29.173 -8.770 57.605 1.00 38.31 83 GLY A N 1
ATOM 644 C CA . GLY A 1 83 ? -30.470 -8.854 58.286 1.00 38.31 83 GLY A CA 1
ATOM 645 C C . GLY A 1 83 ? -30.868 -10.231 58.829 1.00 38.31 83 GLY A C 1
ATOM 646 O O . GLY A 1 83 ? -31.900 -10.320 59.481 1.00 38.31 83 GLY A O 1
ATOM 647 N N . GLN A 1 84 ? -30.113 -11.309 58.582 1.00 39.28 84 GLN A N 1
ATOM 648 C CA . GLN A 1 84 ? -30.515 -12.662 58.996 1.00 39.28 84 GLN A CA 1
ATOM 649 C C . GLN A 1 84 ? -29.304 -13.488 59.460 1.00 39.28 84 GLN A C 1
ATOM 651 O O . GLN A 1 84 ? -28.408 -13.760 58.663 1.00 39.28 84 GLN A O 1
ATOM 656 N N . GLY A 1 85 ? -29.291 -13.889 60.743 1.00 32.28 85 GLY A N 1
ATOM 657 C CA . GLY A 1 85 ? -28.418 -14.961 61.246 1.00 32.28 85 GLY A CA 1
ATOM 658 C C . GLY A 1 85 ? -27.616 -14.699 62.530 1.00 32.28 85 GLY A C 1
ATOM 659 O O . GLY A 1 85 ? -26.428 -14.997 62.567 1.00 32.28 85 GLY A O 1
ATOM 660 N N . GLN A 1 86 ? -28.230 -14.177 63.595 1.00 47.53 86 GLN A N 1
ATOM 661 C CA . GLN A 1 86 ? -27.793 -14.484 64.964 1.00 47.53 86 GLN A CA 1
ATOM 662 C C . GLN A 1 86 ? -28.773 -15.498 65.553 1.00 47.53 86 GLN A C 1
ATOM 664 O O . GLN A 1 86 ? -29.835 -15.098 66.011 1.00 47.53 86 GLN A O 1
ATOM 669 N N . THR A 1 87 ? -28.446 -16.791 65.495 1.00 41.72 87 THR A N 1
ATOM 670 C CA . THR A 1 87 ? -28.786 -17.876 66.447 1.00 41.72 87 THR A CA 1
ATOM 671 C C . THR A 1 87 ? -28.445 -19.214 65.780 1.00 41.72 87 THR A C 1
ATOM 673 O O . THR A 1 87 ? -28.613 -19.342 64.577 1.00 41.72 87 THR A O 1
ATOM 676 N N . GLN A 1 88 ? -27.985 -20.186 66.577 1.00 50.47 88 GLN A N 1
ATOM 677 C CA . GLN A 1 88 ? -27.565 -21.549 66.195 1.00 50.47 88 GLN A CA 1
ATOM 678 C C . GLN A 1 88 ? -26.149 -21.669 65.608 1.00 50.47 88 GLN A C 1
ATOM 680 O O . GLN A 1 88 ? -25.972 -21.752 64.408 1.00 50.47 88 GLN A O 1
ATOM 685 N N . ASP A 1 89 ? -25.144 -21.633 66.489 1.00 48.38 89 ASP A N 1
ATOM 686 C CA . ASP A 1 89 ? -23.924 -22.469 66.402 1.00 48.38 89 ASP A CA 1
ATOM 687 C C . ASP A 1 89 ? -23.009 -22.144 67.593 1.00 48.38 89 ASP A C 1
ATOM 689 O O . ASP A 1 89 ? -21.875 -21.685 67.475 1.00 48.38 89 ASP A O 1
ATOM 693 N N . LYS A 1 90 ? -23.550 -22.311 68.805 1.00 51.16 90 LYS A N 1
ATOM 694 C CA . LYS A 1 90 ? -22.760 -22.245 70.048 1.00 51.16 90 LYS A CA 1
ATOM 695 C C . LYS A 1 90 ? -22.690 -23.588 70.774 1.00 51.16 90 LYS A C 1
ATOM 697 O O . LYS A 1 90 ? -22.136 -23.644 71.866 1.00 51.16 90 LYS A O 1
ATOM 702 N N . THR A 1 91 ? -23.226 -24.649 70.180 1.00 56.69 91 THR A N 1
ATOM 703 C CA . THR A 1 91 ? -23.292 -25.981 70.793 1.00 56.69 91 THR A CA 1
ATOM 704 C C . THR A 1 91 ? -22.254 -26.957 70.233 1.00 56.69 91 THR A C 1
ATOM 706 O O . THR A 1 91 ? -21.728 -27.739 71.004 1.00 56.69 91 THR A O 1
ATOM 709 N N . SER A 1 92 ? -21.802 -26.832 68.980 1.00 47.16 92 SER A N 1
ATOM 710 C CA . SER A 1 92 ? -20.886 -27.821 68.374 1.00 47.16 92 SER A CA 1
ATOM 711 C C . SER A 1 92 ? -19.401 -27.677 68.753 1.00 47.16 92 SER A C 1
ATOM 713 O O . SER A 1 92 ? -18.678 -28.666 68.809 1.00 47.16 92 SER A O 1
ATOM 715 N N . LEU A 1 93 ? -18.912 -26.464 69.038 1.00 66.75 93 LEU A N 1
ATOM 716 C CA . LEU A 1 93 ? -17.470 -26.221 69.244 1.00 66.75 93 LEU A CA 1
ATOM 717 C C . LEU A 1 93 ? -17.022 -26.392 70.707 1.00 66.75 93 LEU A C 1
ATOM 719 O O . LEU A 1 93 ? -15.860 -26.694 70.966 1.00 66.75 93 LEU A O 1
ATOM 723 N N . LYS A 1 94 ? -17.949 -26.233 71.661 1.00 69.00 94 LYS A N 1
ATOM 724 C CA . LYS A 1 94 ? -17.708 -26.565 73.074 1.00 69.00 94 LYS A CA 1
ATOM 725 C C . LYS A 1 94 ? -17.756 -28.074 73.302 1.00 69.00 94 LYS A C 1
ATOM 727 O O . LYS A 1 94 ? -16.844 -28.601 73.922 1.00 69.00 94 LYS A O 1
ATOM 732 N N . GLU A 1 95 ? -18.728 -28.766 72.704 1.00 60.62 95 GLU A N 1
ATOM 733 C CA . GLU A 1 95 ? -18.850 -30.228 72.802 1.00 60.62 95 GLU A CA 1
ATOM 734 C C . GLU A 1 95 ? -17.611 -30.955 72.254 1.00 60.62 95 GLU A C 1
ATOM 736 O O . GLU A 1 95 ? -17.093 -31.851 72.912 1.00 60.62 95 GLU A O 1
ATOM 741 N N . LEU A 1 96 ? -17.044 -30.504 71.128 1.00 62.91 96 LEU A N 1
ATOM 742 C CA . LEU A 1 96 ? -15.813 -31.084 70.565 1.00 62.91 96 LEU A CA 1
ATOM 743 C C . LEU A 1 96 ? -14.564 -30.858 71.439 1.00 62.91 96 LEU A C 1
ATOM 745 O O . LEU A 1 96 ? -13.675 -31.710 71.487 1.00 62.91 96 LEU A O 1
ATOM 749 N N . LEU A 1 97 ? -14.478 -29.719 72.135 1.00 71.56 97 LEU A N 1
ATOM 750 C CA . LEU A 1 97 ? -13.370 -29.436 73.053 1.00 71.56 97 LEU A CA 1
ATOM 751 C C . LEU A 1 97 ? -13.485 -30.253 74.348 1.00 71.56 97 LEU A C 1
ATOM 753 O O . LEU A 1 97 ? -12.464 -30.702 74.870 1.00 71.56 97 LEU A O 1
ATOM 757 N N . GLU A 1 98 ? -14.705 -30.464 74.845 1.00 70.69 98 GLU A N 1
ATOM 758 C CA . GLU A 1 98 ? -14.993 -31.277 76.032 1.00 70.69 98 GLU A CA 1
ATOM 759 C C . GLU A 1 98 ? -14.746 -32.778 75.776 1.00 70.69 98 GLU A C 1
ATOM 761 O O . GLU A 1 98 ? -14.174 -33.455 76.632 1.00 70.69 98 GLU A O 1
ATOM 766 N N . GLU A 1 99 ? -15.0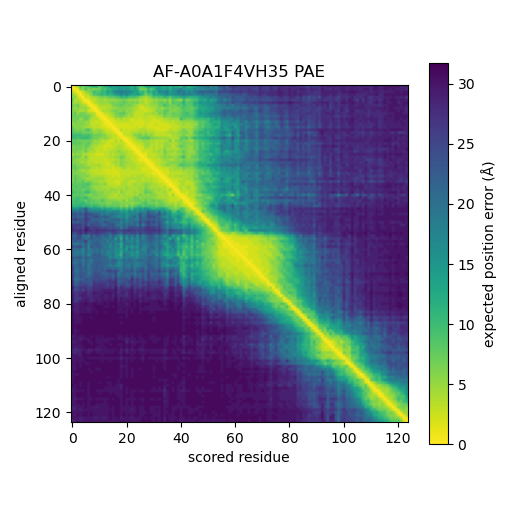85 -33.282 74.582 1.00 67.62 99 GLU A N 1
ATOM 767 C CA . GLU A 1 99 ? -14.819 -34.667 74.152 1.00 67.62 99 GLU A CA 1
ATOM 768 C C . GLU A 1 99 ? -13.308 -34.972 74.135 1.00 67.62 99 GLU A C 1
ATOM 770 O O . GLU A 1 99 ? -12.864 -36.035 74.563 1.00 67.62 99 GLU A O 1
ATOM 775 N N . SER A 1 100 ? -12.487 -33.998 73.722 1.00 65.00 100 SER A N 1
ATOM 776 C CA . SER A 1 100 ? -11.022 -34.132 73.691 1.00 65.00 100 SER A CA 1
ATOM 777 C C . SER A 1 100 ? -10.340 -34.053 75.066 1.00 65.00 100 SER A C 1
ATOM 779 O O . SER A 1 100 ? -9.150 -34.353 75.175 1.00 65.00 100 SER A O 1
ATOM 781 N N . ARG A 1 101 ? -11.066 -33.636 76.117 1.00 69.25 101 ARG A N 1
ATOM 782 C CA . ARG A 1 101 ? -10.516 -33.385 77.463 1.00 69.25 101 ARG A CA 1
ATOM 783 C C . ARG A 1 101 ? -10.801 -34.477 78.496 1.00 69.25 101 ARG A C 1
ATOM 785 O O . ARG A 1 101 ? -10.225 -34.401 79.581 1.00 6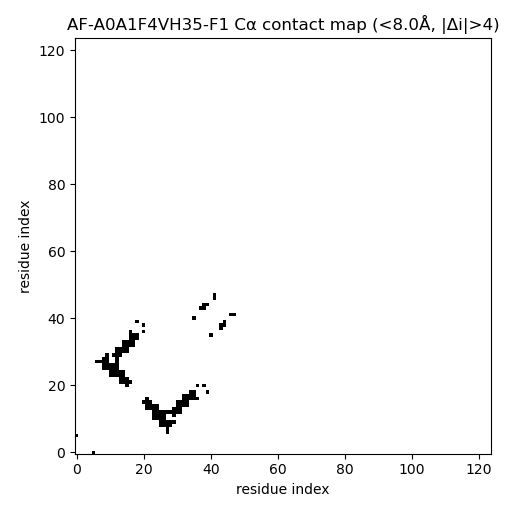9.25 101 ARG A O 1
ATOM 792 N N . LYS A 1 102 ? -11.637 -35.485 78.220 1.00 63.19 102 LYS A N 1
ATOM 793 C CA . LYS A 1 102 ? -11.868 -36.575 79.188 1.00 63.19 102 LYS A CA 1
ATOM 794 C C . LYS A 1 102 ? -10.739 -37.623 79.144 1.00 63.19 102 LYS A C 1
ATOM 796 O O . LYS A 1 102 ? -10.437 -38.140 78.068 1.00 63.19 102 LYS A O 1
ATOM 801 N N . PRO A 1 103 ? -10.112 -37.965 80.287 1.00 46.28 103 PRO A N 1
ATOM 802 C CA . PRO A 1 103 ? -9.144 -39.055 80.358 1.00 46.28 103 PRO A CA 1
ATOM 803 C C . PRO A 1 103 ? -9.847 -40.399 80.118 1.00 46.28 103 PRO A C 1
ATOM 805 O O . PRO A 1 103 ? -10.998 -40.585 80.506 1.00 46.28 103 PRO A O 1
ATOM 808 N N . ARG A 1 104 ? -9.162 -41.324 79.429 1.00 52.16 104 ARG A N 1
ATOM 809 C CA . ARG A 1 104 ? -9.708 -42.630 79.035 1.00 52.16 104 ARG A CA 1
ATOM 810 C C . ARG A 1 104 ? -10.088 -43.460 80.262 1.00 52.16 104 ARG A C 1
ATOM 812 O O . ARG A 1 104 ? -9.218 -44.083 80.861 1.00 52.16 104 ARG A O 1
ATOM 819 N N . GLU A 1 105 ? -11.376 -43.556 80.559 1.00 45.22 105 GLU A N 1
ATOM 820 C CA . GLU A 1 105 ? -11.883 -44.489 81.560 1.00 45.22 105 GLU A CA 1
ATOM 821 C C . GLU A 1 105 ? -13.120 -45.209 81.008 1.00 45.22 105 GLU A C 1
ATOM 823 O O . GLU A 1 105 ? -14.163 -44.610 80.772 1.00 45.22 105 GLU A O 1
ATOM 828 N N . GLN A 1 106 ? -12.894 -46.492 80.696 1.00 52.28 106 GLN A N 1
ATOM 829 C CA . GLN A 1 106 ? -13.840 -47.602 80.542 1.00 52.28 106 GLN A CA 1
ATOM 830 C C . GLN A 1 106 ? -15.175 -47.323 79.828 1.00 52.28 106 GLN A C 1
ATOM 832 O O . GLN A 1 106 ? -16.094 -46.797 80.428 1.00 52.28 106 GLN A O 1
ATOM 837 N N . HIS A 1 107 ? -15.340 -47.830 78.599 1.00 46.94 107 HIS A N 1
ATOM 838 C CA . HIS A 1 107 ? -16.451 -48.742 78.267 1.00 46.94 107 HIS A CA 1
ATOM 839 C C . HIS A 1 107 ? -16.304 -49.317 76.842 1.00 46.94 107 HIS A C 1
ATOM 841 O O . HIS A 1 107 ? -16.635 -48.703 75.837 1.00 46.94 107 HIS A O 1
ATOM 847 N N . GLN A 1 108 ? -15.739 -50.526 76.814 1.00 47.12 108 GLN A N 1
ATOM 848 C CA . GLN A 1 108 ? -16.010 -51.667 75.929 1.00 47.12 108 GLN A CA 1
ATOM 849 C C . GLN A 1 108 ? -16.442 -51.413 74.468 1.00 47.12 108 GLN A C 1
ATOM 851 O O . GLN A 1 108 ? -17.611 -51.200 74.152 1.00 47.12 108 GLN A O 1
ATOM 856 N N . ASN A 1 109 ? -15.482 -51.608 73.558 1.00 46.94 109 ASN A N 1
ATOM 857 C CA . ASN A 1 109 ? -15.702 -51.773 72.121 1.00 46.94 109 ASN A CA 1
ATOM 858 C C . ASN A 1 109 ? -16.765 -52.858 71.814 1.00 46.94 109 ASN A C 1
ATOM 860 O O . ASN A 1 109 ? -16.782 -53.906 72.470 1.00 46.94 109 ASN A O 1
ATOM 864 N N . PRO A 1 110 ? -17.578 -52.687 70.753 1.00 48.53 110 PRO A N 1
ATOM 865 C CA . PRO A 1 110 ? -18.711 -53.558 70.406 1.00 48.53 110 PRO A CA 1
ATOM 866 C C . PRO A 1 110 ? -18.337 -54.991 69.973 1.00 48.53 110 PRO A C 1
ATOM 868 O O . PRO A 1 110 ? -19.221 -55.792 69.681 1.00 48.53 110 PRO A O 1
ATOM 871 N N . ILE A 1 111 ? -17.051 -55.356 69.982 1.00 48.19 111 ILE A N 1
ATOM 872 C CA . ILE A 1 111 ? -16.568 -56.692 69.601 1.00 48.19 111 ILE A CA 1
ATOM 873 C C . ILE A 1 111 ? -16.958 -57.759 70.648 1.00 48.19 111 ILE A C 1
ATOM 875 O O . ILE A 1 111 ? -17.218 -58.902 70.284 1.00 48.19 111 ILE A O 1
ATOM 879 N N . ILE A 1 112 ? -17.123 -57.400 71.930 1.00 46.44 112 ILE A N 1
ATOM 880 C CA . ILE A 1 112 ? -17.555 -58.361 72.974 1.00 46.44 112 ILE A CA 1
ATOM 881 C C . ILE A 1 112 ? -19.080 -58.598 72.953 1.00 46.44 112 ILE A C 1
ATOM 883 O O . ILE A 1 112 ? -19.555 -59.647 73.384 1.00 46.44 112 ILE A O 1
ATOM 887 N N . ARG A 1 113 ? -19.873 -57.688 72.368 1.00 43.72 113 ARG A N 1
ATOM 888 C CA . ARG A 1 113 ? -21.338 -57.842 72.277 1.00 43.72 113 ARG A CA 1
ATOM 889 C C . ARG A 1 113 ? -21.778 -58.811 71.171 1.00 43.72 113 ARG A C 1
ATOM 891 O O . ARG A 1 113 ? -22.895 -59.310 71.222 1.00 43.72 113 ARG A O 1
ATOM 898 N N . ILE A 1 114 ? -20.901 -59.112 70.212 1.00 45.06 114 ILE A N 1
ATOM 899 C CA . ILE A 1 114 ? -21.157 -60.100 69.150 1.00 45.06 114 ILE A CA 1
ATOM 900 C C . ILE A 1 114 ? -20.823 -61.526 69.625 1.00 45.06 114 ILE A C 1
ATOM 902 O O . ILE A 1 114 ? -21.495 -62.471 69.228 1.00 45.06 114 ILE A O 1
ATOM 906 N N . ILE A 1 115 ? -19.869 -61.690 70.550 1.00 48.06 115 ILE A N 1
ATOM 907 C CA . ILE A 1 115 ? -19.508 -63.008 71.106 1.00 48.06 115 ILE A CA 1
ATOM 908 C C . ILE A 1 115 ? -20.537 -63.496 72.147 1.00 48.06 115 ILE A C 1
ATOM 910 O O . ILE A 1 115 ? -20.785 -64.694 72.240 1.00 48.06 115 ILE A O 1
ATOM 914 N N . PHE A 1 116 ? -21.212 -62.595 72.874 1.00 41.75 116 PHE A N 1
ATOM 915 C CA . PHE A 1 116 ? -22.208 -62.981 73.891 1.00 41.75 116 PHE A CA 1
ATOM 916 C C . PHE A 1 116 ? -23.593 -63.366 73.320 1.00 41.75 116 PHE A C 1
ATOM 918 O O . PHE A 1 116 ? -24.412 -63.929 74.037 1.00 41.75 116 PHE A O 1
ATOM 925 N N . ILE A 1 117 ? -23.867 -63.105 72.033 1.00 53.41 117 ILE A N 1
ATOM 926 C CA . ILE A 1 117 ? -25.139 -63.485 71.378 1.00 53.41 117 ILE A CA 1
ATOM 927 C C . ILE A 1 117 ? -25.080 -64.913 70.801 1.00 53.41 117 ILE A C 1
ATOM 929 O O . ILE A 1 117 ? -26.119 -65.537 70.621 1.00 53.41 117 ILE A O 1
ATOM 933 N N . PHE A 1 118 ? -23.885 -65.466 70.559 1.00 42.12 118 PHE A N 1
ATOM 934 C CA . PHE A 1 118 ? -23.726 -66.778 69.910 1.00 42.12 118 PHE A CA 1
ATOM 935 C C . PHE A 1 118 ? -23.498 -67.961 70.874 1.00 42.12 118 PHE A C 1
ATOM 937 O O . PHE A 1 118 ? -23.578 -69.104 70.443 1.00 42.12 118 PHE A O 1
ATOM 944 N N . TYR A 1 119 ? -23.248 -67.714 72.167 1.00 51.03 119 TYR A N 1
ATOM 945 C CA . TYR A 1 119 ? -22.980 -68.755 73.184 1.00 51.03 119 TYR A CA 1
ATOM 946 C C . TYR A 1 119 ? -24.011 -68.790 74.335 1.00 51.03 119 TYR A C 1
ATOM 948 O O . TYR A 1 119 ? -23.735 -69.342 75.394 1.00 51.03 119 TYR A O 1
ATOM 956 N N . GLY A 1 120 ? -25.191 -68.180 74.159 1.00 54.69 120 GLY A N 1
ATOM 957 C CA . GLY A 1 120 ? -26.213 -68.045 75.212 1.00 54.69 120 GLY A CA 1
ATOM 958 C C . GLY A 1 120 ? -27.418 -68.990 75.118 1.00 54.69 120 GLY A C 1
ATOM 959 O O . GLY A 1 120 ? -28.340 -68.860 75.917 1.00 54.69 120 GLY A O 1
ATOM 960 N N . THR A 1 121 ? -27.451 -69.910 74.153 1.00 55.03 121 THR A N 1
ATOM 961 C CA . THR A 1 121 ? -28.558 -70.866 73.977 1.00 55.03 121 THR A CA 1
ATOM 962 C C . THR A 1 121 ? -28.036 -72.273 73.705 1.00 55.03 121 THR A C 1
ATOM 964 O O . THR A 1 121 ? -28.245 -72.795 72.616 1.00 55.03 121 THR A O 1
ATOM 967 N N . ASP A 1 122 ? -27.334 -72.878 74.662 1.00 53.00 122 ASP A N 1
ATOM 968 C CA . ASP A 1 122 ? -27.327 -74.340 74.808 1.00 53.00 122 ASP A CA 1
ATOM 969 C C . ASP A 1 122 ? -26.844 -74.741 76.215 1.00 53.00 122 ASP A C 1
ATOM 971 O O . ASP A 1 122 ? -25.809 -74.256 76.668 1.00 53.00 122 ASP A O 1
ATOM 975 N N . GLN A 1 123 ? -27.583 -75.655 76.852 1.00 48.09 123 GLN A N 1
ATOM 976 C CA . GLN A 1 123 ? -27.504 -76.141 78.246 1.00 48.09 123 GLN A CA 1
ATOM 977 C C . GLN A 1 123 ? -28.037 -75.151 79.300 1.00 48.09 123 GLN A C 1
ATOM 979 O O . GLN A 1 123 ? -27.533 -74.046 79.444 1.00 48.09 123 GLN A O 1
ATOM 984 N N . GLY A 1 124 ? -29.076 -75.446 80.079 1.00 45.06 124 GLY A N 1
ATOM 985 C CA . GLY A 1 124 ? -29.579 -76.733 80.562 1.00 45.06 124 GLY A CA 1
ATOM 986 C C . GLY A 1 124 ? -29.916 -76.533 82.033 1.00 45.06 124 GLY A C 1
ATOM 987 O O . GLY A 1 124 ? -28.997 -76.107 82.763 1.00 45.06 124 GLY A O 1
#

InterPro domains:
  IPR002150 Large ribosomal subunit protein bL31 type A/B [PF01197] (1-63)
  IPR002150 Large ribosomal subunit protein bL31 type A/B [PR01249] (2-19)
  IPR002150 Large ribosomal subunit protein bL31 type A/B [PR01249] (31-46)
  IPR002150 Large ribosomal subunit protein bL31 type A/B [PR01249] (46-64)
  IPR002150 Large ribosomal subunit protein bL31 type A/B [PS01143] (35-56)
  IPR002150 Large ribosomal subunit protein bL31 type A/B [PTHR33280] (2-85)
  IPR002150 Large ribosomal subunit protein bL31 type A/B [TIGR00105] (1-65)
  IPR027491 Large ribosomal subunit protein bL31 type A [MF_00501] (1-68)
  IPR034704 Large ribosomal subunit protein bL28/bL31-like superfamily [SSF143800] (1-65)
  IPR042105 Large ribosomal subunit protein bL31 superfamily [G3DSA:4.10.830.30] (1-69)

Organism: NCBI:txid1802626

Foldseek 3Di:
DDPPPDQDKDQFAWEAEPVGDIDGHIGSDRYHYYDDDLVRPCVNVVPDPCPDPVVVVVVVVVVVVVVVVVVVVVVVVVVVVVPDDDDDDPPPPVVVVVVVPDDDDDDDDCPVVVVVVPPPDDDD

pLDDT: mean 70.52, std 17.67, range [32.28, 92.5]

Radius of gyration: 46.74 Å; Cα contacts (8 Å, |Δi|>4): 74; chains: 1; bounding box: 61×86×108 Å

Nearest PDB structures (foldseek):
  8s1u-assembly1_6  TM=9.519E-01  e=7.941E-06  Bacillus subtilis subsp. subtilis str. 168
  8uvr-assembly2_24  TM=7.674E-01  e=8.026E-07  Thermus thermophilus HB8
  8r55-assembly1_6  TM=8.314E-01  e=3.306E-06  Bacillus subtilis
  5x8t-assembly1_0  TM=7.554E-01  e=3.463E-04  Spinacia oleracea
  5mmm-assembly1_0  TM=7.634E-01  e=6.795E-04  Spinacia oleracea